Protein AF-A0A3Q9EUZ3-F1 (afdb_monomer_lite)

Structure (mmCIF, N/CA/C/O backbone):
data_AF-A0A3Q9EUZ3-F1
#
_entry.id   AF-A0A3Q9EUZ3-F1
#
loop_
_atom_site.group_PDB
_atom_site.id
_atom_site.type_symbol
_atom_site.label_atom_id
_atom_site.label_alt_id
_atom_site.label_comp_id
_atom_site.label_asym_id
_atom_site.label_entity_id
_atom_site.label_seq_id
_atom_site.pdbx_PDB_ins_code
_atom_site.Cartn_x
_atom_site.Cartn_y
_atom_site.Cartn_z
_atom_site.occupancy
_atom_site.B_iso_or_equiv
_atom_site.auth_seq_id
_atom_site.auth_comp_id
_atom_site.auth_asym_id
_atom_site.auth_atom_id
_atom_site.pdbx_PDB_model_num
ATOM 1 N N . MET A 1 1 ? 35.631 -31.442 -6.540 1.00 59.00 1 MET A N 1
ATOM 2 C CA . MET A 1 1 ? 35.458 -30.393 -7.573 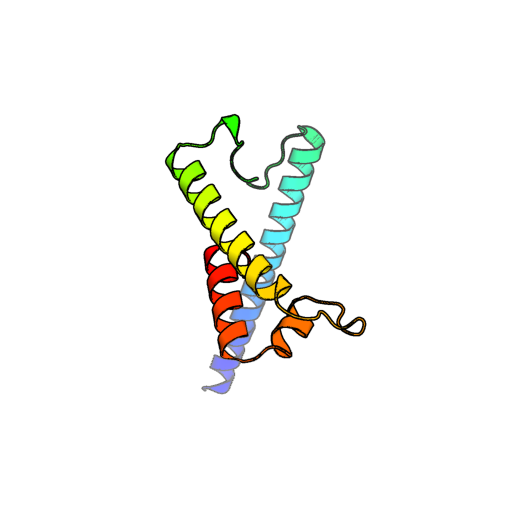1.00 59.00 1 MET A CA 1
ATOM 3 C C . MET A 1 1 ? 34.237 -29.521 -7.298 1.00 59.00 1 MET A C 1
ATOM 5 O O . MET A 1 1 ? 34.337 -28.320 -7.499 1.00 59.00 1 MET A O 1
ATOM 9 N N . ASP A 1 2 ? 33.129 -30.073 -6.794 1.00 72.38 2 ASP A N 1
ATOM 10 C CA . ASP A 1 2 ? 31.916 -29.282 -6.520 1.00 72.38 2 ASP A CA 1
ATOM 11 C C . ASP A 1 2 ? 32.038 -28.332 -5.317 1.00 72.38 2 ASP A C 1
ATOM 13 O O . ASP A 1 2 ? 31.549 -27.209 -5.373 1.00 72.38 2 ASP A O 1
ATOM 17 N N . GLU A 1 3 ? 32.761 -28.731 -4.270 1.00 75.50 3 GLU A N 1
ATOM 18 C CA . GLU A 1 3 ? 32.942 -27.932 -3.046 1.00 75.50 3 GLU A CA 1
ATOM 19 C C . GLU A 1 3 ? 33.760 -26.652 -3.292 1.00 75.50 3 GLU A C 1
ATOM 21 O O . GLU A 1 3 ? 33.344 -25.555 -2.935 1.00 75.50 3 GLU A O 1
ATOM 26 N N . GLN A 1 4 ? 34.853 -26.768 -4.046 1.00 76.38 4 GLN A N 1
ATOM 27 C CA . GLN A 1 4 ? 35.705 -25.638 -4.430 1.00 76.38 4 GLN A CA 1
ATOM 28 C C . GLN A 1 4 ? 34.979 -24.649 -5.361 1.00 76.38 4 GLN A C 1
ATOM 30 O O . GLN A 1 4 ? 35.194 -23.440 -5.310 1.00 76.38 4 GLN A O 1
ATOM 35 N N . ARG A 1 5 ? 34.068 -25.152 -6.206 1.00 76.62 5 ARG A N 1
ATOM 36 C CA . ARG A 1 5 ? 33.219 -24.319 -7.067 1.00 76.62 5 ARG A CA 1
ATOM 37 C C . ARG A 1 5 ? 32.136 -23.599 -6.260 1.00 76.62 5 ARG A C 1
ATOM 39 O O . ARG A 1 5 ? 31.831 -22.447 -6.562 1.00 76.62 5 ARG A O 1
ATOM 46 N N . ALA A 1 6 ? 31.572 -24.256 -5.246 1.00 80.12 6 ALA A N 1
ATOM 47 C CA . ALA A 1 6 ? 30.600 -23.654 -4.338 1.00 80.12 6 ALA A CA 1
ATOM 48 C C . ALA A 1 6 ? 31.223 -22.521 -3.507 1.00 80.12 6 ALA A C 1
ATOM 50 O O . ALA A 1 6 ? 30.608 -21.466 -3.362 1.00 80.12 6 ALA A O 1
ATOM 51 N N . GLU A 1 7 ? 32.461 -22.702 -3.046 1.00 83.88 7 GLU A N 1
ATOM 52 C CA . GLU A 1 7 ? 33.204 -21.696 -2.282 1.00 83.88 7 GLU A CA 1
ATOM 53 C C . GLU A 1 7 ? 33.495 -20.432 -3.109 1.00 83.88 7 GLU A C 1
ATOM 55 O O . GLU A 1 7 ? 33.210 -19.320 -2.665 1.00 83.88 7 GLU A O 1
ATOM 60 N N . ILE A 1 8 ? 33.938 -20.588 -4.362 1.00 84.88 8 ILE A N 1
ATOM 61 C CA . ILE A 1 8 ? 34.158 -19.459 -5.285 1.00 84.88 8 ILE A CA 1
ATOM 62 C C . ILE A 1 8 ? 32.850 -18.697 -5.559 1.00 84.88 8 ILE A C 1
ATOM 64 O O . ILE A 1 8 ? 32.838 -17.466 -5.610 1.00 84.88 8 ILE A O 1
ATOM 68 N N . VAL A 1 9 ? 31.728 -19.406 -5.721 1.00 86.00 9 VAL A N 1
ATOM 69 C CA . VAL A 1 9 ? 30.412 -18.772 -5.921 1.00 86.00 9 VAL A CA 1
ATOM 70 C C . VAL A 1 9 ? 29.957 -18.021 -4.667 1.00 86.00 9 VAL A C 1
ATOM 72 O O . VAL A 1 9 ? 29.381 -16.939 -4.793 1.00 86.00 9 VAL A O 1
ATOM 75 N N . ALA A 1 10 ? 30.210 -18.559 -3.473 1.00 82.69 10 ALA A N 1
ATOM 76 C CA . ALA A 1 10 ? 29.879 -17.900 -2.212 1.00 82.69 10 ALA A CA 1
ATOM 77 C C . ALA A 1 10 ? 30.680 -16.601 -2.030 1.00 82.69 10 ALA A C 1
ATOM 79 O O . ALA A 1 10 ? 30.078 -15.546 -1.831 1.00 82.69 10 ALA A O 1
ATOM 80 N N . GLN A 1 11 ? 32.000 -16.653 -2.227 1.00 84.00 11 GLN A N 1
ATOM 81 C CA . GLN A 1 11 ? 32.879 -15.478 -2.166 1.00 84.00 11 GLN A CA 1
ATOM 82 C C . GLN A 1 11 ? 32.507 -14.428 -3.222 1.00 84.00 11 GLN A C 1
ATOM 84 O O . GLN A 1 11 ? 32.485 -13.232 -2.941 1.00 84.00 11 GLN A O 1
ATOM 89 N N . GLY A 1 12 ? 32.139 -14.861 -4.433 1.00 82.81 12 GLY A N 1
ATOM 90 C CA . GLY A 1 12 ? 31.660 -13.958 -5.480 1.00 82.81 12 GLY A CA 1
ATOM 91 C C . GLY A 1 12 ? 30.357 -13.241 -5.108 1.00 82.81 12 GLY A C 1
ATOM 92 O O . GLY A 1 12 ? 30.204 -12.054 -5.389 1.00 82.81 12 GLY A O 1
ATOM 93 N N . ARG A 1 13 ? 29.419 -13.931 -4.446 1.00 85.00 13 ARG A N 1
ATOM 94 C CA . ARG A 1 13 ? 28.169 -13.319 -3.957 1.00 85.00 13 ARG A CA 1
ATOM 95 C C . ARG A 1 13 ? 28.420 -12.331 -2.824 1.00 85.00 13 ARG A C 1
ATOM 97 O O . ARG A 1 13 ? 27.784 -11.281 -2.806 1.00 85.00 13 ARG A O 1
ATOM 104 N N . GLU A 1 14 ? 29.334 -12.657 -1.919 1.00 84.19 14 GLU A N 1
ATOM 105 C CA . GLU A 1 14 ? 29.733 -11.782 -0.817 1.00 84.19 14 GLU A CA 1
ATOM 106 C C . GLU A 1 14 ? 30.391 -10.498 -1.339 1.00 84.19 14 GLU A C 1
ATOM 108 O O . GLU A 1 14 ? 29.924 -9.404 -1.033 1.00 84.19 14 GLU A O 1
ATOM 113 N N . ALA A 1 15 ? 31.353 -10.615 -2.259 1.00 85.50 15 ALA A N 1
ATOM 114 C CA . ALA A 1 15 ? 31.990 -9.460 -2.890 1.00 85.50 15 ALA A CA 1
ATOM 115 C C . ALA A 1 15 ? 30.984 -8.561 -3.639 1.00 85.50 15 ALA A C 1
ATOM 117 O O . ALA A 1 15 ? 31.061 -7.334 -3.567 1.00 85.50 15 ALA A O 1
ATOM 118 N N . LEU A 1 16 ? 30.005 -9.149 -4.337 1.00 84.12 16 LEU A N 1
ATOM 119 C CA . LEU A 1 16 ? 28.934 -8.387 -4.991 1.00 84.12 16 LEU A CA 1
ATOM 120 C C . LEU A 1 16 ? 28.015 -7.682 -3.982 1.00 84.12 16 LEU A C 1
ATOM 122 O O . LEU A 1 16 ? 27.584 -6.555 -4.236 1.00 84.12 16 LEU A O 1
ATOM 126 N N . ALA A 1 17 ? 27.717 -8.318 -2.847 1.00 81.62 17 ALA A N 1
ATOM 127 C CA . ALA A 1 17 ? 26.937 -7.706 -1.775 1.00 81.62 17 ALA A CA 1
ATOM 128 C C . ALA A 1 17 ? 27.681 -6.521 -1.140 1.00 81.62 17 ALA A C 1
ATOM 130 O O . ALA A 1 17 ? 27.067 -5.487 -0.870 1.00 81.62 17 ALA A O 1
ATOM 131 N N . ASP A 1 18 ? 28.997 -6.635 -0.972 1.00 85.00 18 ASP A N 1
ATOM 132 C CA . ASP A 1 18 ? 29.838 -5.564 -0.438 1.00 85.00 18 ASP A CA 1
ATOM 133 C C . ASP A 1 18 ? 29.926 -4.369 -1.390 1.00 85.00 18 ASP A C 1
ATOM 135 O O . ASP A 1 18 ? 29.756 -3.227 -0.961 1.00 85.00 18 ASP A O 1
ATOM 139 N N . ILE A 1 19 ? 30.096 -4.617 -2.693 1.00 84.25 19 ILE A N 1
ATOM 140 C CA . ILE A 1 19 ? 30.075 -3.561 -3.718 1.00 84.25 19 ILE A CA 1
ATOM 141 C C . ILE A 1 19 ? 28.732 -2.830 -3.713 1.00 84.25 19 ILE A C 1
ATOM 143 O O . ILE A 1 19 ? 28.692 -1.600 -3.802 1.00 84.25 19 ILE A O 1
ATOM 147 N N . ARG A 1 20 ? 27.625 -3.573 -3.599 1.00 81.06 20 ARG A N 1
ATOM 148 C CA . ARG A 1 20 ? 26.287 -2.982 -3.532 1.00 81.06 20 ARG A CA 1
ATOM 149 C C . ARG A 1 20 ? 26.130 -2.103 -2.293 1.00 81.06 20 ARG A C 1
ATOM 151 O O . ARG A 1 20 ? 25.716 -0.959 -2.435 1.00 81.06 20 ARG A O 1
ATOM 158 N N . ARG A 1 21 ? 26.549 -2.585 -1.117 1.00 81.44 21 ARG A N 1
ATOM 159 C CA . ARG A 1 21 ? 26.509 -1.811 0.134 1.00 81.44 21 ARG A CA 1
ATOM 160 C C . ARG A 1 21 ? 27.317 -0.516 0.025 1.00 81.44 21 ARG A C 1
ATOM 162 O O . ARG A 1 21 ? 26.801 0.551 0.337 1.00 81.44 21 ARG A O 1
ATOM 169 N N . ALA A 1 22 ? 28.541 -0.596 -0.493 1.00 84.56 22 ALA A N 1
ATOM 170 C CA . ALA A 1 22 ? 29.391 0.576 -0.696 1.00 84.56 22 ALA A CA 1
ATOM 171 C C . ALA A 1 22 ? 28.784 1.574 -1.701 1.00 84.56 22 ALA A C 1
ATOM 173 O O . ALA A 1 22 ? 28.890 2.787 -1.520 1.00 84.56 22 ALA A O 1
ATOM 174 N N . SER A 1 23 ? 28.119 1.075 -2.746 1.00 79.19 23 SER A N 1
ATOM 175 C CA . SER A 1 23 ? 27.441 1.912 -3.743 1.00 79.19 23 SER A CA 1
ATOM 176 C C . SER A 1 23 ? 26.225 2.631 -3.155 1.00 79.19 23 SER A C 1
ATOM 178 O O . SER A 1 23 ? 26.051 3.826 -3.397 1.00 79.19 23 SER A O 1
ATOM 180 N N . ASP A 1 24 ? 25.423 1.937 -2.345 1.00 75.56 24 ASP A N 1
ATOM 181 C CA . ASP A 1 24 ? 24.259 2.510 -1.660 1.00 75.56 24 ASP A CA 1
ATOM 182 C C . ASP A 1 24 ? 24.691 3.588 -0.648 1.00 75.56 24 ASP A C 1
ATOM 184 O O . ASP A 1 24 ? 24.111 4.677 -0.596 1.00 75.56 24 ASP A O 1
ATOM 188 N N . GLU A 1 25 ? 25.766 3.340 0.107 1.00 81.00 25 GLU A N 1
ATOM 189 C CA . GLU A 1 25 ? 26.356 4.315 1.033 1.00 81.00 25 GLU A CA 1
ATOM 190 C C . GLU A 1 25 ? 26.896 5.557 0.308 1.00 81.00 25 GLU A C 1
ATOM 192 O O . GLU A 1 25 ? 26.668 6.689 0.753 1.00 81.00 25 GLU A O 1
ATOM 197 N N . ALA A 1 26 ? 27.569 5.367 -0.831 1.00 82.56 26 ALA A N 1
ATOM 198 C CA . ALA A 1 26 ? 28.066 6.462 -1.658 1.00 82.56 26 ALA A CA 1
ATOM 199 C C . ALA A 1 26 ? 26.916 7.294 -2.247 1.00 82.56 26 ALA A C 1
ATOM 201 O O . ALA A 1 26 ? 26.954 8.526 -2.188 1.00 82.56 26 ALA A O 1
ATOM 202 N N . ALA A 1 27 ? 25.863 6.644 -2.749 1.00 75.94 27 ALA A N 1
ATOM 203 C CA . ALA A 1 27 ? 24.669 7.319 -3.246 1.00 75.94 27 ALA A CA 1
ATOM 204 C C . ALA A 1 27 ? 23.992 8.141 -2.137 1.00 75.94 27 ALA A C 1
ATOM 206 O O . ALA A 1 27 ? 23.704 9.324 -2.330 1.00 75.94 27 ALA A O 1
ATOM 207 N N . ALA A 1 28 ? 23.827 7.569 -0.942 1.00 76.94 28 ALA A N 1
ATOM 208 C CA . ALA A 1 28 ? 23.268 8.271 0.212 1.00 76.94 28 ALA A CA 1
ATOM 209 C C . ALA A 1 28 ? 24.141 9.454 0.672 1.00 76.94 28 ALA A C 1
ATOM 211 O O . ALA A 1 28 ? 23.629 10.480 1.126 1.00 76.94 28 ALA A O 1
ATOM 212 N N . ALA A 1 29 ? 25.469 9.346 0.568 1.00 83.69 29 ALA A N 1
ATOM 213 C CA . ALA A 1 29 ? 26.376 10.457 0.847 1.00 83.69 29 ALA A CA 1
ATOM 214 C C . ALA A 1 29 ? 26.215 11.599 -0.172 1.00 83.69 29 ALA A C 1
ATOM 216 O O . ALA A 1 29 ? 26.132 12.759 0.232 1.00 83.69 29 ALA A O 1
ATOM 217 N N . ILE A 1 30 ? 26.103 11.282 -1.466 1.00 81.00 30 ILE A N 1
ATOM 218 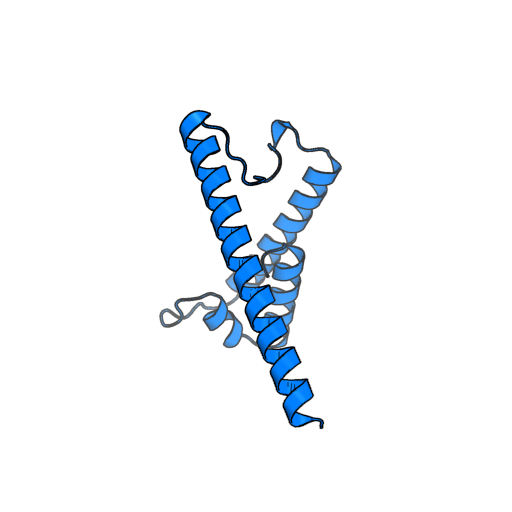C CA . ILE A 1 30 ? 25.871 12.270 -2.532 1.00 81.00 30 ILE A CA 1
ATOM 219 C C . ILE A 1 30 ? 24.536 12.991 -2.321 1.00 81.00 30 ILE A C 1
ATOM 221 O O . ILE A 1 30 ? 24.505 14.222 -2.341 1.00 81.00 30 ILE A O 1
ATOM 225 N N . VAL A 1 31 ? 23.458 12.244 -2.058 1.00 79.25 31 VAL A N 1
ATOM 226 C CA . VAL A 1 31 ? 22.124 12.803 -1.780 1.00 79.25 31 VAL A CA 1
ATOM 227 C C . VAL A 1 31 ? 22.185 13.798 -0.624 1.00 79.25 31 VAL A C 1
ATOM 229 O O . VAL A 1 31 ? 21.778 14.945 -0.795 1.00 79.25 31 VAL A O 1
ATOM 232 N N . ARG A 1 32 ? 22.799 13.416 0.506 1.00 78.75 32 ARG A N 1
ATOM 233 C CA . ARG A 1 32 ? 22.955 14.303 1.671 1.00 78.75 32 ARG A CA 1
ATOM 234 C C . ARG A 1 32 ? 23.722 15.581 1.345 1.00 78.75 32 ARG A C 1
ATOM 236 O O . ARG A 1 32 ? 23.327 16.655 1.791 1.00 78.75 32 ARG A O 1
ATOM 243 N N . VAL A 1 33 ? 24.813 15.488 0.582 1.00 86.50 33 VAL A N 1
ATOM 244 C CA . VAL A 1 33 ? 25.618 16.664 0.212 1.00 86.50 33 VAL A CA 1
ATOM 245 C C . VAL A 1 33 ? 24.822 17.618 -0.675 1.00 86.50 33 VAL A C 1
ATOM 247 O O . VAL A 1 33 ? 24.892 18.832 -0.477 1.00 86.50 33 VAL A O 1
ATOM 250 N N . VAL A 1 34 ? 24.061 17.096 -1.639 1.00 79.50 34 VAL A N 1
ATOM 251 C CA . VAL A 1 34 ? 23.240 17.933 -2.523 1.00 79.50 34 VAL A CA 1
ATOM 252 C C . VAL A 1 34 ? 22.088 18.570 -1.752 1.00 79.50 34 VAL A C 1
ATOM 254 O O . VAL A 1 34 ? 21.902 19.783 -1.863 1.00 79.50 34 VAL A O 1
ATOM 257 N N . GLU A 1 35 ? 21.390 17.810 -0.909 1.00 82.75 35 GLU A N 1
ATOM 258 C CA . GLU A 1 35 ? 20.316 18.315 -0.046 1.00 82.75 35 GLU A CA 1
ATOM 259 C C . GLU A 1 35 ? 20.803 19.437 0.874 1.00 82.75 35 GLU A C 1
ATOM 261 O O . GLU A 1 35 ? 20.208 20.511 0.908 1.00 82.75 35 GLU A O 1
ATOM 266 N N . GLN A 1 36 ? 21.935 19.241 1.556 1.00 78.06 36 GLN A N 1
ATOM 267 C CA . GLN A 1 36 ? 22.504 20.247 2.458 1.00 78.06 36 GLN A CA 1
ATOM 268 C C . GLN A 1 36 ? 22.948 21.523 1.735 1.00 78.06 36 GLN A C 1
ATOM 270 O O . GLN A 1 36 ? 22.848 22.610 2.300 1.00 78.06 36 GLN A O 1
ATOM 275 N N . ARG A 1 37 ? 23.473 21.410 0.508 1.00 84.88 37 ARG A N 1
ATOM 276 C CA . ARG A 1 37 ? 24.013 22.563 -0.232 1.00 84.88 37 ARG A CA 1
ATOM 277 C C . ARG A 1 37 ? 22.969 23.328 -1.032 1.00 84.88 37 ARG A C 1
ATOM 279 O O . ARG A 1 37 ? 23.168 24.513 -1.278 1.00 84.88 37 ARG A O 1
ATOM 286 N N . THR A 1 38 ? 21.911 22.659 -1.480 1.00 80.38 38 THR A N 1
ATOM 287 C CA . THR A 1 38 ? 20.935 23.235 -2.420 1.00 80.38 38 THR A CA 1
ATOM 288 C C . THR A 1 38 ? 19.531 23.362 -1.838 1.00 80.38 38 THR A C 1
ATOM 290 O O . THR A 1 38 ? 18.728 24.115 -2.379 1.00 80.38 38 THR A O 1
ATOM 293 N N . GLY A 1 39 ? 19.218 22.634 -0.760 1.00 73.62 39 GLY A N 1
ATOM 294 C CA . GLY A 1 39 ? 17.858 22.507 -0.232 1.00 73.62 39 GLY A CA 1
ATOM 295 C C . GLY A 1 39 ? 16.927 21.647 -1.098 1.00 73.62 39 GLY A C 1
ATOM 296 O O . GLY A 1 39 ? 15.754 21.504 -0.762 1.00 73.62 39 GLY A O 1
ATOM 297 N N . VAL A 1 40 ? 17.423 21.076 -2.203 1.00 69.06 40 VAL A N 1
ATOM 298 C CA . VAL A 1 40 ? 16.658 20.217 -3.116 1.00 69.06 40 VAL A CA 1
ATOM 299 C C . VAL A 1 40 ? 16.824 18.759 -2.699 1.00 69.06 40 VAL A C 1
ATOM 301 O O . VAL A 1 40 ? 17.949 18.266 -2.631 1.00 69.06 40 VAL A O 1
ATOM 304 N N . SER A 1 41 ? 15.709 18.060 -2.458 1.00 68.06 41 SER A N 1
ATOM 305 C CA . SER A 1 41 ? 15.734 16.611 -2.239 1.00 68.06 41 SER A CA 1
ATOM 306 C C . SER A 1 41 ? 15.966 15.865 -3.548 1.00 68.06 41 SER A C 1
ATOM 308 O O . SER A 1 41 ? 15.270 16.094 -4.536 1.00 68.06 41 SER A O 1
ATOM 310 N N . LEU A 1 42 ? 16.975 14.990 -3.550 1.00 65.44 42 LEU A N 1
ATOM 311 C CA . LEU A 1 42 ? 17.297 14.105 -4.676 1.00 65.44 42 LEU A CA 1
ATOM 312 C C . LEU A 1 42 ? 16.635 12.731 -4.562 1.00 65.44 42 LEU A C 1
ATOM 314 O O . LEU A 1 42 ? 16.666 11.954 -5.517 1.00 65.44 42 LEU A O 1
ATOM 318 N N . VAL A 1 43 ? 16.043 12.416 -3.407 1.00 60.53 43 VAL A N 1
ATOM 319 C CA . VAL A 1 43 ? 15.124 11.285 -3.321 1.00 60.53 43 VAL A CA 1
ATOM 320 C C . VAL A 1 43 ? 13.963 11.631 -4.242 1.00 60.53 43 VAL A C 1
ATOM 322 O O . VAL A 1 43 ? 13.399 12.718 -4.128 1.00 60.53 43 VAL A O 1
ATOM 325 N N . ALA A 1 44 ? 13.632 10.741 -5.178 1.00 55.09 44 ALA A N 1
ATOM 326 C CA . ALA A 1 44 ? 12.444 10.893 -6.003 1.00 55.09 44 ALA A CA 1
ATOM 327 C C . ALA A 1 44 ? 11.220 10.866 -5.079 1.00 55.09 44 ALA A C 1
ATOM 329 O O . ALA A 1 44 ? 10.652 9.813 -4.794 1.00 55.09 44 ALA A O 1
ATOM 330 N N . GLY A 1 45 ? 10.852 12.033 -4.553 1.00 56.62 45 GLY A N 1
ATOM 331 C CA . GLY A 1 45 ? 9.565 12.227 -3.926 1.00 56.62 45 GLY A CA 1
ATOM 332 C C . GLY A 1 45 ? 8.484 11.873 -4.944 1.00 56.62 45 GLY A C 1
ATOM 333 O O . GLY A 1 45 ? 8.728 11.944 -6.157 1.00 56.62 45 GLY A O 1
ATOM 334 N N . PRO A 1 46 ? 7.284 11.481 -4.490 1.00 56.19 46 PRO A N 1
ATOM 335 C CA . PRO A 1 46 ? 6.157 11.416 -5.404 1.00 56.19 46 PRO A CA 1
ATOM 336 C C . PRO A 1 46 ? 6.086 12.748 -6.173 1.00 56.19 46 PRO A C 1
ATOM 338 O O . PRO A 1 46 ? 6.348 13.796 -5.569 1.00 56.19 46 PRO A O 1
ATOM 341 N N . PRO A 1 47 ? 5.807 12.722 -7.492 1.00 56.97 47 PRO A N 1
ATOM 342 C CA . PRO A 1 47 ? 5.732 13.941 -8.283 1.00 56.97 47 PRO A CA 1
ATOM 343 C C . PRO A 1 47 ? 4.837 14.944 -7.561 1.00 56.97 47 PRO A C 1
ATOM 345 O O . PRO A 1 47 ? 3.798 14.568 -7.008 1.00 56.97 47 PRO A O 1
ATOM 348 N N . SER A 1 48 ? 5.279 16.202 -7.532 1.00 70.94 48 SER A N 1
ATOM 349 C CA . SER A 1 48 ? 4.491 17.312 -7.007 1.00 70.94 48 SER A CA 1
ATOM 350 C C . SER A 1 48 ? 3.058 17.184 -7.520 1.00 70.94 48 SER A C 1
ATOM 352 O O . SER A 1 48 ? 2.835 16.980 -8.713 1.00 70.94 48 SER A O 1
ATOM 354 N N . VAL A 1 49 ? 2.077 17.275 -6.618 1.00 69.50 49 VAL A N 1
ATOM 355 C CA . VAL A 1 49 ? 0.654 17.142 -6.981 1.00 69.50 49 VAL A CA 1
ATOM 356 C C . VAL A 1 49 ? 0.269 18.180 -8.037 1.00 69.50 49 VAL A C 1
ATOM 358 O O . VAL A 1 49 ? -0.566 17.907 -8.894 1.00 69.50 49 VAL A O 1
ATOM 361 N N . MET A 1 50 ? 0.928 19.342 -8.016 1.00 80.00 50 MET A N 1
ATOM 362 C CA . MET A 1 50 ? 0.730 20.416 -8.989 1.00 80.00 50 MET A CA 1
ATOM 363 C C . MET A 1 50 ? 1.237 20.062 -10.394 1.00 80.00 50 MET A C 1
ATOM 365 O O . MET A 1 50 ? 0.783 20.661 -11.363 1.00 80.00 50 MET A O 1
ATOM 369 N N . ASP A 1 51 ? 2.123 19.071 -10.505 1.00 79.44 51 ASP A N 1
ATOM 370 C CA . ASP A 1 51 ? 2.732 18.604 -11.755 1.00 79.44 51 ASP A CA 1
ATOM 371 C C . ASP A 1 51 ? 2.213 17.214 -12.174 1.00 79.44 51 ASP A C 1
ATOM 373 O O . ASP A 1 51 ? 2.668 16.634 -13.163 1.00 79.44 51 ASP A O 1
ATOM 377 N N . ALA A 1 52 ? 1.258 16.652 -11.424 1.00 81.94 52 ALA A N 1
ATOM 378 C CA . ALA A 1 52 ? 0.720 15.328 -11.687 1.00 81.94 52 ALA A CA 1
ATOM 379 C C . ALA A 1 52 ? -0.160 15.321 -12.944 1.00 81.94 52 ALA A C 1
ATOM 381 O O . ALA A 1 52 ? -1.104 16.097 -13.103 1.00 81.94 52 ALA A O 1
ATOM 382 N N . THR A 1 53 ? 0.102 14.369 -13.834 1.00 87.50 53 THR A N 1
ATOM 383 C CA . THR A 1 53 ? -0.780 14.094 -14.969 1.00 87.50 53 THR A CA 1
ATOM 384 C C . THR A 1 53 ? -2.112 13.516 -14.488 1.00 87.50 53 THR A C 1
ATOM 386 O O . THR A 1 53 ? -2.197 12.857 -13.451 1.00 87.50 53 THR A O 1
ATOM 389 N N . ARG A 1 54 ? -3.166 13.662 -15.300 1.00 86.75 54 ARG A N 1
ATOM 390 C CA . ARG A 1 54 ? -4.472 13.041 -15.022 1.00 86.75 54 ARG A CA 1
ATOM 391 C C . ARG A 1 54 ? -4.366 11.533 -14.771 1.00 86.75 54 ARG A C 1
ATOM 393 O O . ARG A 1 54 ? -5.054 11.022 -13.898 1.00 86.75 54 ARG A O 1
ATOM 400 N N . ALA A 1 55 ? -3.512 10.830 -15.516 1.00 87.56 55 ALA A N 1
ATOM 401 C CA . ALA A 1 55 ? -3.300 9.395 -15.332 1.00 87.56 55 ALA A CA 1
ATOM 402 C C . ALA A 1 55 ? -2.705 9.078 -13.950 1.00 87.56 55 ALA A C 1
ATOM 404 O O . ALA A 1 55 ? -3.180 8.172 -13.275 1.00 87.56 55 ALA A O 1
ATOM 405 N N . GLN A 1 56 ? -1.726 9.868 -13.498 1.00 84.94 56 GLN A N 1
ATOM 406 C CA . GLN A 1 56 ? -1.138 9.720 -12.163 1.00 84.94 56 GLN A CA 1
ATOM 407 C C . GLN A 1 56 ? -2.147 10.023 -11.049 1.00 84.94 56 GLN A C 1
ATOM 409 O O . GLN A 1 56 ? -2.146 9.331 -10.035 1.00 84.94 56 GLN A O 1
ATOM 414 N N . LEU A 1 57 ? -3.027 11.011 -11.239 1.00 88.56 57 LEU A N 1
ATOM 415 C CA . LEU A 1 57 ? -4.091 11.318 -10.278 1.00 88.56 57 LEU A CA 1
ATOM 416 C C . LEU A 1 57 ? -5.128 10.191 -10.183 1.00 88.56 57 LEU A C 1
ATOM 418 O O . LEU A 1 57 ? -5.522 9.831 -9.080 1.00 88.56 57 LEU A O 1
ATOM 422 N N . VAL A 1 58 ? -5.532 9.601 -11.313 1.00 91.31 58 VAL A N 1
ATOM 423 C CA . VAL A 1 58 ? -6.446 8.442 -11.333 1.00 91.31 58 VAL A CA 1
ATOM 424 C C . VAL A 1 58 ? -5.817 7.231 -10.645 1.00 91.31 58 VAL A C 1
ATOM 426 O O . VAL A 1 58 ? -6.483 6.543 -9.878 1.00 91.31 58 VAL A O 1
ATOM 429 N N . GLU A 1 59 ? -4.529 6.985 -10.872 1.00 88.69 59 GLU A N 1
ATOM 430 C CA . GLU A 1 59 ? -3.826 5.889 -10.203 1.00 88.69 59 GLU A CA 1
ATOM 431 C C . GLU A 1 59 ? -3.681 6.140 -8.694 1.00 88.69 59 GLU A C 1
ATOM 433 O O . GLU A 1 59 ? -3.837 5.229 -7.883 1.00 88.69 59 GLU A O 1
ATOM 438 N N . ALA A 1 60 ? -3.423 7.386 -8.287 1.00 87.69 60 ALA A N 1
ATOM 439 C CA . ALA A 1 60 ? -3.387 7.762 -6.878 1.00 87.69 60 ALA A CA 1
ATOM 440 C C . ALA A 1 60 ? -4.756 7.590 -6.197 1.00 87.69 60 ALA A C 1
ATOM 442 O O . ALA A 1 60 ? -4.809 7.042 -5.097 1.00 87.69 60 ALA A O 1
ATOM 443 N N . ASP A 1 61 ? -5.842 7.998 -6.858 1.00 92.62 61 ASP A N 1
ATOM 444 C CA . ASP A 1 61 ? -7.218 7.785 -6.395 1.00 92.62 61 ASP A CA 1
ATOM 445 C C . ASP A 1 61 ? -7.521 6.291 -6.223 1.00 92.62 61 ASP A C 1
ATOM 447 O O . ASP A 1 61 ? -7.967 5.864 -5.160 1.00 92.62 61 ASP A O 1
ATOM 451 N N . ARG A 1 62 ? -7.163 5.462 -7.209 1.00 93.56 62 ARG A N 1
ATOM 452 C CA . ARG A 1 62 ? -7.349 4.009 -7.129 1.00 93.56 62 ARG A CA 1
ATOM 453 C C . ARG A 1 62 ? -6.602 3.386 -5.947 1.00 93.56 62 ARG A C 1
ATOM 455 O O . ARG A 1 62 ? -7.185 2.609 -5.192 1.00 93.56 62 ARG A O 1
ATOM 462 N N . ARG A 1 63 ? -5.329 3.742 -5.744 1.00 92.44 63 ARG A N 1
ATOM 463 C CA . ARG A 1 63 ? -4.555 3.260 -4.585 1.00 92.44 63 ARG A CA 1
ATOM 464 C C . ARG A 1 63 ? -5.178 3.710 -3.264 1.00 92.44 63 ARG A C 1
ATOM 466 O O . ARG A 1 63 ? -5.250 2.917 -2.327 1.00 92.44 63 ARG A O 1
ATOM 473 N N . ALA A 1 64 ? -5.662 4.951 -3.195 1.00 93.06 64 ALA A N 1
ATOM 474 C CA . ALA A 1 64 ? -6.340 5.473 -2.013 1.00 93.06 64 ALA A CA 1
ATOM 475 C C . ALA A 1 64 ? -7.639 4.707 -1.712 1.00 93.06 64 ALA A C 1
ATOM 477 O O . ALA A 1 64 ? -7.875 4.353 -0.559 1.00 93.06 64 ALA A O 1
ATOM 478 N N . GLN A 1 65 ? -8.440 4.383 -2.730 1.00 96.19 65 GLN A N 1
ATOM 479 C CA . GLN A 1 65 ? -9.660 3.583 -2.573 1.00 96.19 65 GLN A CA 1
ATOM 480 C C . GLN A 1 65 ? -9.366 2.200 -1.986 1.00 96.19 65 GLN A C 1
ATOM 482 O O . GLN A 1 65 ? -10.059 1.765 -1.068 1.00 96.19 65 GLN A O 1
ATOM 487 N N . HIS A 1 66 ? -8.309 1.531 -2.452 1.00 95.69 66 HIS A N 1
ATOM 488 C CA . HIS A 1 66 ? -7.899 0.242 -1.896 1.00 95.69 66 HIS A CA 1
ATOM 489 C C . HIS A 1 66 ? -7.404 0.359 -0.449 1.00 95.69 66 HIS A C 1
ATOM 491 O O . HIS A 1 66 ? -7.790 -0.448 0.395 1.00 95.69 66 HIS A O 1
ATOM 497 N N . ALA A 1 67 ? -6.632 1.398 -0.121 1.00 91.44 67 ALA A N 1
ATOM 498 C CA . ALA A 1 67 ? -6.219 1.647 1.259 1.00 91.44 67 ALA A CA 1
ATOM 499 C C . ALA A 1 67 ? -7.428 1.872 2.187 1.00 91.44 67 ALA A C 1
ATOM 501 O O . ALA A 1 67 ? -7.482 1.309 3.280 1.00 91.44 67 ALA A O 1
ATOM 502 N N . VAL A 1 68 ? -8.421 2.650 1.742 1.00 94.81 68 VAL A N 1
ATOM 503 C CA . VAL A 1 68 ? -9.666 2.876 2.491 1.00 94.81 68 VAL A CA 1
ATOM 504 C C . VAL A 1 68 ? -10.441 1.573 2.664 1.00 94.81 68 VAL A C 1
ATOM 506 O O . VAL A 1 68 ? -10.824 1.261 3.787 1.00 94.81 68 VAL A O 1
ATOM 509 N N . ALA A 1 69 ? -10.605 0.778 1.605 1.00 94.12 69 ALA A N 1
ATOM 510 C CA . ALA A 1 69 ? -11.304 -0.505 1.673 1.00 94.12 69 ALA A CA 1
ATOM 511 C C . ALA A 1 69 ? -10.652 -1.469 2.682 1.00 94.12 69 ALA A C 1
ATOM 513 O O . ALA A 1 69 ? -11.348 -2.071 3.500 1.00 94.12 69 ALA A O 1
ATOM 514 N N . ALA A 1 70 ? -9.315 -1.555 2.702 1.00 92.62 70 ALA A N 1
ATOM 515 C CA . ALA A 1 70 ? -8.593 -2.326 3.717 1.00 92.62 70 ALA A CA 1
ATOM 516 C C . ALA A 1 70 ? -8.912 -1.838 5.142 1.00 92.62 70 ALA A C 1
ATOM 518 O O . ALA A 1 70 ? -9.175 -2.646 6.034 1.00 92.62 70 ALA A O 1
ATOM 519 N N . MET A 1 71 ? -8.919 -0.519 5.364 1.00 91.88 71 MET A N 1
ATOM 520 C CA . MET A 1 71 ? -9.221 0.059 6.678 1.00 91.88 71 MET A CA 1
ATOM 521 C C . MET A 1 71 ? -10.682 -0.132 7.091 1.00 91.88 71 MET A C 1
ATOM 523 O O . MET A 1 71 ? -10.959 -0.332 8.273 1.00 91.88 71 MET A O 1
ATOM 527 N N . GLU A 1 72 ? -11.624 -0.099 6.150 1.00 93.31 72 GLU A N 1
ATOM 528 C CA . GLU A 1 72 ? -13.035 -0.372 6.431 1.00 93.31 72 GLU A CA 1
ATOM 529 C C . GLU A 1 72 ? -13.261 -1.820 6.862 1.00 93.31 72 GLU A C 1
ATOM 531 O O . GLU A 1 72 ? -13.990 -2.043 7.833 1.00 93.31 72 GLU A O 1
ATOM 536 N N . LEU A 1 73 ? -12.587 -2.778 6.211 1.00 91.44 73 LEU A N 1
ATOM 537 C CA . LEU A 1 73 ? -12.579 -4.175 6.643 1.00 91.44 73 LEU A CA 1
ATOM 538 C C . LEU A 1 73 ? -12.045 -4.287 8.070 1.00 91.44 73 LEU A C 1
ATOM 540 O O . LEU A 1 73 ? -12.730 -4.845 8.920 1.00 91.44 73 LEU A O 1
ATOM 544 N N . ILE A 1 74 ? -10.880 -3.695 8.357 1.00 90.19 74 ILE A N 1
ATOM 545 C CA . ILE A 1 74 ? -10.253 -3.696 9.691 1.00 90.19 74 ILE A CA 1
ATOM 546 C C . ILE A 1 74 ? -11.174 -3.088 10.755 1.00 90.19 74 ILE A C 1
ATOM 548 O O . ILE A 1 74 ? -11.316 -3.655 11.836 1.00 90.19 74 ILE A O 1
ATOM 552 N N . ARG A 1 75 ? -11.842 -1.967 10.452 1.00 88.81 75 ARG A N 1
ATOM 553 C CA . ARG A 1 75 ? -12.750 -1.272 11.381 1.00 88.81 75 ARG A CA 1
ATOM 554 C C . ARG A 1 75 ? -13.939 -2.135 11.811 1.00 88.81 75 ARG A C 1
ATOM 556 O O . ARG A 1 75 ? -14.506 -1.891 12.873 1.00 88.81 75 ARG A O 1
ATOM 563 N N . GLY A 1 76 ? -14.326 -3.125 11.006 1.00 88.25 76 GLY A N 1
ATOM 564 C CA . GLY A 1 76 ? -15.378 -4.083 11.350 1.00 88.25 76 GLY A CA 1
ATOM 565 C C . GLY A 1 76 ? -15.019 -5.027 12.502 1.00 88.25 76 GLY A C 1
ATOM 566 O O . 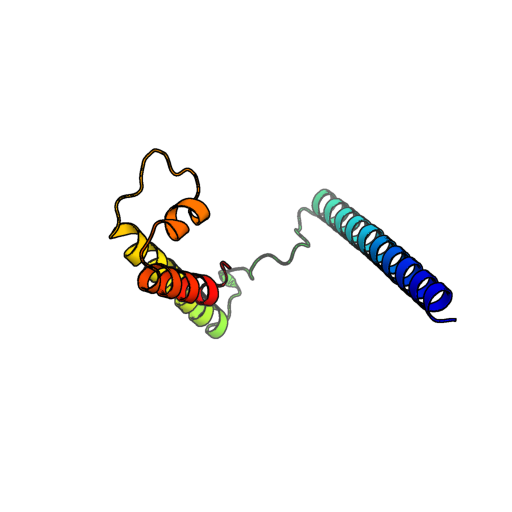GLY A 1 76 ? -15.898 -5.722 13.008 1.00 88.25 76 GLY A O 1
ATOM 567 N N . TRP A 1 77 ? -13.756 -5.047 12.932 1.00 89.50 77 TRP A N 1
ATOM 568 C CA . TRP A 1 77 ? -13.235 -5.984 13.920 1.00 89.50 77 TRP A CA 1
ATOM 569 C C . TRP A 1 77 ? -12.764 -5.274 15.187 1.00 89.50 77 TRP A C 1
ATOM 571 O O . TRP A 1 77 ? -12.287 -4.139 15.172 1.00 89.50 77 TRP A O 1
ATOM 581 N N . PHE A 1 78 ? -12.887 -5.970 16.314 1.00 88.19 78 PHE A N 1
ATOM 582 C CA . PHE A 1 78 ? -12.374 -5.488 17.589 1.00 88.19 78 PHE A CA 1
ATOM 583 C C . PHE A 1 78 ? -10.848 -5.595 17.608 1.00 88.19 78 PHE A C 1
ATOM 585 O O . PHE A 1 78 ? -10.324 -6.703 17.564 1.00 88.19 78 PHE A O 1
ATOM 592 N N . TRP A 1 79 ? -10.154 -4.459 17.710 1.00 87.38 79 TRP A N 1
ATOM 593 C CA . TRP A 1 79 ? -8.702 -4.409 17.884 1.00 87.38 79 TRP A CA 1
ATOM 594 C C . TRP A 1 79 ? -8.334 -4.625 19.359 1.00 87.38 79 TRP A C 1
ATOM 596 O O . TRP A 1 79 ? -8.605 -3.740 20.181 1.00 87.38 79 TRP A O 1
ATOM 606 N N . PRO A 1 80 ? -7.723 -5.764 19.738 1.00 85.31 80 PRO A N 1
ATOM 607 C CA . PRO A 1 80 ? -7.425 -6.034 21.135 1.00 85.31 80 PRO A CA 1
ATOM 608 C C . PRO A 1 80 ? -6.361 -5.068 21.673 1.00 85.31 80 PRO A C 1
ATOM 610 O O . PRO A 1 80 ? -5.366 -4.820 20.994 1.00 85.31 80 PRO A O 1
ATOM 613 N N . PRO A 1 81 ? -6.484 -4.577 22.920 1.00 86.75 81 PRO A N 1
ATOM 614 C CA . PRO A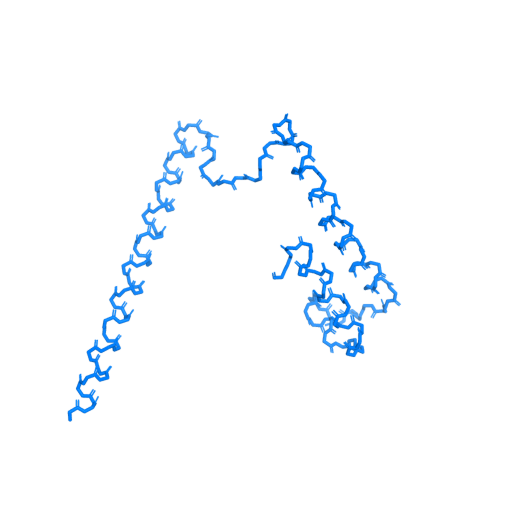 1 81 ? -5.476 -3.701 23.524 1.00 86.75 81 PRO A CA 1
ATOM 615 C C . PRO A 1 81 ? -4.081 -4.336 23.643 1.00 86.75 81 PRO A C 1
ATOM 617 O O . PRO A 1 81 ? -3.094 -3.624 23.794 1.00 86.75 81 PRO A O 1
ATOM 620 N N . SER A 1 82 ? -4.000 -5.671 23.611 1.00 88.94 82 SER A N 1
ATOM 621 C CA . SER A 1 82 ? -2.750 -6.438 23.644 1.00 88.94 82 SER A CA 1
ATOM 622 C C . SER A 1 82 ? -2.004 -6.463 22.308 1.00 88.94 82 SER A C 1
ATOM 624 O O . SER A 1 82 ? -0.843 -6.862 22.277 1.00 88.94 82 SER A O 1
ATOM 626 N N . VAL A 1 83 ? -2.654 -6.065 21.214 1.00 88.19 83 VAL A N 1
ATOM 627 C CA . VAL A 1 83 ? -2.092 -6.096 19.865 1.00 88.19 83 VAL A CA 1
ATOM 628 C C . VAL A 1 83 ? -1.525 -4.725 19.517 1.00 88.19 83 VAL A C 1
ATOM 630 O O . VAL A 1 83 ? -2.251 -3.731 19.469 1.00 88.19 83 VAL A O 1
ATOM 633 N N . THR A 1 84 ? -0.218 -4.669 19.256 1.00 87.62 84 THR A N 1
ATOM 634 C CA . THR A 1 84 ? 0.499 -3.394 19.082 1.00 87.62 84 THR A CA 1
ATOM 635 C C . THR A 1 84 ? 0.655 -3.028 17.610 1.00 87.62 84 THR A C 1
ATOM 637 O O . THR A 1 84 ? 0.737 -1.849 17.265 1.00 87.62 84 THR A O 1
ATOM 640 N N . THR A 1 85 ? 0.683 -4.026 16.723 1.00 89.00 85 THR A N 1
ATOM 641 C CA . THR A 1 85 ? 0.904 -3.811 15.289 1.00 89.00 85 THR A CA 1
ATOM 642 C C . THR A 1 85 ? -0.244 -4.333 14.433 1.00 89.00 85 THR A C 1
ATOM 644 O O . THR A 1 85 ? -0.917 -5.304 14.774 1.00 89.00 85 THR A O 1
ATOM 647 N N . LEU A 1 86 ? -0.418 -3.732 13.253 1.00 84.69 86 LEU A N 1
ATOM 648 C CA . LEU A 1 86 ? -1.364 -4.226 12.251 1.00 84.69 86 LEU A CA 1
ATOM 649 C C . LEU A 1 86 ? -1.046 -5.658 11.803 1.00 84.69 86 LEU A C 1
ATOM 651 O O . LEU A 1 86 ? -1.958 -6.444 11.579 1.00 84.69 86 LEU A O 1
ATOM 655 N N . GLY A 1 87 ? 0.235 -6.020 11.708 1.00 88.31 87 GLY A N 1
ATOM 656 C CA . GLY A 1 87 ? 0.641 -7.373 11.322 1.00 88.31 87 GLY A CA 1
ATOM 657 C C . GLY A 1 87 ? 0.266 -8.435 12.360 1.00 88.31 87 GLY A C 1
ATOM 658 O O . GLY A 1 87 ? -0.115 -9.542 11.987 1.00 88.31 87 GLY A O 1
ATOM 659 N N . GLU A 1 88 ? 0.346 -8.110 13.651 1.00 89.75 88 GLU A N 1
ATOM 660 C CA . GLU A 1 88 ? -0.163 -8.965 14.731 1.00 89.75 88 GLU A CA 1
ATOM 661 C C . GLU A 1 88 ? -1.686 -9.075 14.662 1.00 89.75 88 GLU A C 1
ATOM 663 O O . GLU A 1 88 ? -2.208 -10.186 14.647 1.00 89.75 88 GLU A O 1
ATOM 668 N N . PHE A 1 89 ? -2.376 -7.939 14.516 1.00 90.50 89 PHE A N 1
ATOM 669 C CA . PHE A 1 89 ? -3.834 -7.889 14.436 1.00 90.50 89 PHE A CA 1
ATOM 670 C C . PHE A 1 89 ? -4.382 -8.731 13.290 1.00 90.50 89 PHE A C 1
ATOM 672 O O . PHE A 1 89 ? -5.241 -9.585 13.496 1.00 90.50 89 PHE A O 1
ATOM 679 N N . ILE A 1 90 ? -3.846 -8.531 12.082 1.00 90.00 90 ILE A N 1
ATOM 680 C CA . ILE A 1 90 ? -4.291 -9.249 10.891 1.00 90.00 90 ILE A CA 1
ATOM 681 C C . ILE A 1 90 ? -4.169 -10.754 11.118 1.00 90.00 90 ILE A C 1
ATOM 683 O O . ILE A 1 90 ? -5.090 -11.468 10.759 1.00 90.00 90 ILE A O 1
ATOM 687 N N . ARG A 1 91 ? -3.109 -11.266 11.760 1.00 89.69 91 ARG A N 1
ATOM 688 C CA . ARG A 1 91 ? -2.944 -12.717 11.989 1.00 89.69 91 ARG A CA 1
ATOM 689 C C . ARG A 1 91 ? -4.063 -13.340 12.825 1.00 89.69 91 ARG A C 1
ATOM 691 O O . ARG A 1 91 ? -4.337 -14.523 12.631 1.00 89.69 91 ARG A O 1
ATOM 698 N N . GLU A 1 92 ? -4.708 -12.574 13.697 1.00 90.25 92 GLU A N 1
ATOM 699 C CA . GLU A 1 92 ? -5.811 -13.044 14.544 1.00 90.25 92 GLU A CA 1
ATOM 700 C C . GLU 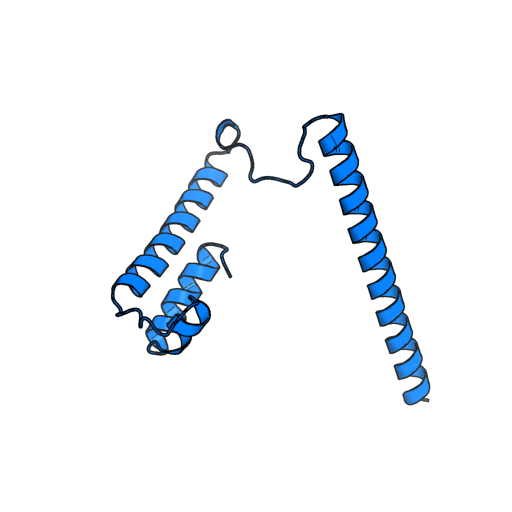A 1 92 ? -7.161 -13.085 13.810 1.00 90.25 92 GLU A C 1
ATOM 702 O O . GLU A 1 92 ? -8.101 -13.726 14.281 1.00 90.25 92 GLU A O 1
ATOM 707 N N . LEU A 1 93 ? -7.263 -12.449 12.638 1.00 91.50 93 LEU A N 1
ATOM 708 C CA . LEU A 1 93 ? -8.485 -12.432 11.838 1.00 91.50 93 LEU A CA 1
ATOM 709 C C . LEU A 1 93 ? -8.716 -13.762 11.094 1.00 91.50 93 LEU A C 1
ATOM 711 O O . LEU A 1 93 ? -7.756 -14.486 10.789 1.00 91.50 93 LEU A O 1
ATOM 715 N N . PRO A 1 94 ? -9.979 -14.069 10.735 1.00 94.56 94 PRO A N 1
ATOM 716 C CA . PRO A 1 94 ? -10.305 -15.162 9.823 1.00 94.56 94 PRO A CA 1
ATOM 717 C C . PRO A 1 94 ? -9.520 -15.079 8.510 1.00 94.56 94 PRO A C 1
ATOM 719 O O . PRO A 1 94 ? -9.244 -13.992 8.004 1.00 94.56 94 PRO A O 1
ATOM 722 N N . GLN A 1 95 ? -9.144 -16.233 7.955 1.00 94.25 95 GLN A N 1
ATOM 723 C CA . GLN A 1 95 ? -8.249 -16.302 6.797 1.00 94.25 95 GLN A CA 1
ATOM 724 C C . GLN A 1 95 ? -8.771 -15.524 5.582 1.00 94.25 95 GLN A C 1
ATOM 726 O O . GLN A 1 95 ? -8.011 -14.780 4.971 1.00 94.25 95 GLN A O 1
ATOM 731 N N . ASP A 1 96 ? -10.055 -15.658 5.279 1.00 95.38 96 ASP A N 1
ATOM 732 C CA . ASP A 1 96 ? -10.748 -14.966 4.193 1.00 95.38 96 ASP A CA 1
ATOM 733 C C . ASP A 1 96 ? -10.695 -13.439 4.344 1.00 95.38 96 ASP A C 1
ATOM 735 O O . ASP A 1 96 ? -10.540 -12.715 3.362 1.00 95.38 96 ASP A O 1
ATOM 739 N N . VAL A 1 97 ? -10.778 -12.940 5.576 1.00 93.88 97 VAL A N 1
ATOM 740 C CA . VAL A 1 97 ? -10.670 -11.508 5.883 1.00 93.88 97 VAL A CA 1
ATOM 741 C C . VAL A 1 97 ? -9.228 -11.034 5.728 1.00 93.88 97 VAL A C 1
ATOM 743 O O . VAL A 1 97 ? -8.986 -9.966 5.167 1.00 93.88 97 VAL A O 1
ATOM 746 N N . ARG A 1 98 ? -8.254 -11.830 6.187 1.00 94.12 98 ARG A N 1
ATOM 747 C CA . ARG A 1 98 ? -6.825 -11.520 6.015 1.00 94.12 98 ARG A CA 1
ATOM 748 C C . ARG A 1 98 ? -6.446 -11.402 4.549 1.00 94.12 98 ARG A C 1
ATOM 750 O O . ARG A 1 98 ? -5.733 -10.470 4.198 1.00 94.12 98 ARG A O 1
ATOM 757 N N . GLU A 1 99 ? -6.908 -12.337 3.724 1.00 95.12 99 GLU A N 1
ATOM 758 C CA . GLU A 1 99 ? -6.646 -12.353 2.284 1.00 95.12 99 GLU A CA 1
ATOM 759 C C . GLU A 1 99 ? -7.240 -11.112 1.609 1.00 95.12 99 GLU A C 1
ATOM 761 O O . GLU A 1 99 ? -6.524 -10.406 0.906 1.00 95.12 99 GLU A O 1
ATOM 766 N N . GLN A 1 100 ? -8.486 -10.749 1.931 1.00 95.00 100 GLN A N 1
ATOM 767 C CA . GLN A 1 100 ? -9.109 -9.523 1.414 1.00 95.00 100 GLN A CA 1
ATOM 768 C C . GLN A 1 100 ? -8.359 -8.247 1.826 1.00 95.00 100 GLN A C 1
ATOM 770 O O . GLN A 1 100 ? -8.155 -7.347 1.009 1.00 95.00 100 GLN A O 1
ATOM 775 N N . ILE A 1 101 ? -7.923 -8.159 3.087 1.00 93.56 101 ILE A N 1
ATOM 776 C CA . ILE A 1 101 ? -7.116 -7.028 3.562 1.00 93.56 101 ILE A CA 1
ATOM 777 C C . ILE A 1 101 ? -5.775 -6.994 2.821 1.00 93.56 101 ILE A C 1
ATOM 779 O O . ILE A 1 101 ? -5.367 -5.930 2.359 1.00 93.56 101 ILE A O 1
ATOM 783 N N . ALA A 1 102 ? -5.099 -8.136 2.681 1.00 93.19 102 ALA A N 1
ATOM 784 C CA . ALA A 1 102 ? -3.818 -8.229 1.989 1.00 93.19 102 ALA A CA 1
ATOM 785 C C . ALA A 1 102 ? -3.933 -7.803 0.519 1.00 93.19 102 ALA A C 1
ATOM 787 O O . ALA A 1 102 ? -3.132 -6.986 0.065 1.00 93.19 102 ALA A O 1
ATOM 788 N N . ASP A 1 103 ? -4.962 -8.265 -0.192 1.00 94.75 103 ASP A N 1
ATOM 789 C CA . ASP A 1 103 ? -5.218 -7.895 -1.585 1.00 94.75 103 ASP A CA 1
ATOM 790 C C . ASP A 1 103 ? -5.378 -6.379 -1.745 1.00 94.75 103 ASP A C 1
ATOM 792 O O . ASP A 1 103 ? -4.764 -5.766 -2.624 1.00 94.75 103 ASP A O 1
ATOM 796 N N . HIS A 1 104 ? -6.150 -5.743 -0.862 1.00 93.94 104 HIS A N 1
ATOM 797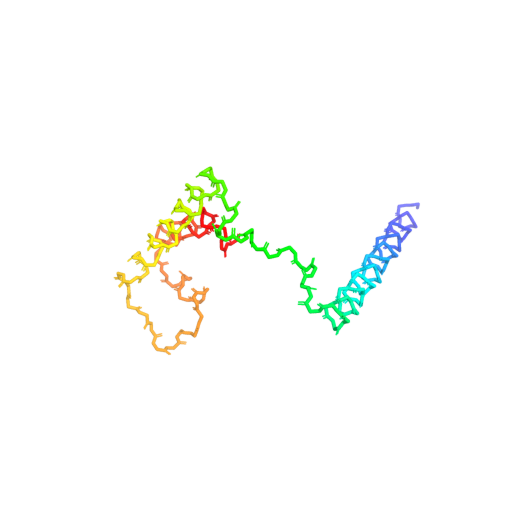 C CA . HIS A 1 104 ? -6.311 -4.293 -0.871 1.00 93.94 104 HIS A CA 1
ATOM 798 C C . HIS A 1 104 ? -5.023 -3.543 -0.508 1.00 93.94 104 HIS A C 1
ATOM 800 O O . HIS A 1 104 ? -4.713 -2.531 -1.137 1.00 93.94 104 HIS A O 1
ATOM 806 N N . LEU A 1 105 ? -4.231 -4.031 0.448 1.00 91.44 105 LEU A N 1
ATOM 807 C CA . LEU A 1 105 ? -2.948 -3.410 0.797 1.00 91.44 105 LEU A CA 1
ATOM 808 C C . LEU A 1 105 ? -1.925 -3.512 -0.346 1.00 91.44 105 LEU A C 1
ATOM 810 O O . LEU A 1 105 ? -1.231 -2.532 -0.626 1.00 91.44 105 LEU A O 1
ATOM 814 N N . VAL A 1 106 ? -1.874 -4.645 -1.054 1.00 92.62 106 VAL A N 1
ATOM 815 C CA . VAL A 1 106 ? -1.041 -4.821 -2.257 1.00 92.62 106 VAL A CA 1
ATOM 816 C C . VAL A 1 106 ? -1.488 -3.864 -3.362 1.00 92.62 106 VAL A C 1
ATOM 818 O O . VAL A 1 106 ? -0.665 -3.149 -3.930 1.00 92.62 106 VAL A O 1
ATOM 821 N N . GLN A 1 107 ? -2.793 -3.778 -3.635 1.00 90.94 107 GLN A N 1
ATOM 822 C CA . GLN A 1 107 ? -3.337 -2.866 -4.650 1.00 90.94 107 GLN A CA 1
ATOM 823 C C . GLN A 1 107 ? -3.153 -1.382 -4.287 1.00 90.94 107 GLN A C 1
ATOM 825 O O . GLN A 1 107 ? -3.078 -0.536 -5.176 1.00 90.94 107 GLN A O 1
ATOM 830 N N . ALA A 1 108 ? -3.035 -1.055 -2.999 1.00 89.12 108 ALA A N 1
ATOM 831 C CA . ALA A 1 108 ? -2.683 0.283 -2.528 1.00 89.12 108 ALA A CA 1
ATOM 832 C C . ALA A 1 108 ? -1.175 0.599 -2.639 1.00 89.12 108 ALA A C 1
ATOM 834 O O . ALA A 1 108 ? -0.781 1.765 -2.523 1.00 89.12 108 ALA A O 1
ATOM 835 N N . GLY A 1 109 ? -0.328 -0.410 -2.875 1.00 88.56 109 GLY A N 1
ATOM 836 C CA . GLY A 1 109 ? 1.132 -0.289 -2.867 1.00 88.56 109 GLY A CA 1
ATOM 837 C C . GLY A 1 109 ? 1.721 -0.138 -1.460 1.00 88.56 109 GLY A C 1
ATOM 838 O O . GLY A 1 109 ? 2.702 0.583 -1.288 1.00 88.56 109 GLY A O 1
ATOM 839 N N . LEU A 1 110 ? 1.088 -0.752 -0.453 1.00 80.69 110 LEU A N 1
ATOM 840 C CA . LEU A 1 110 ? 1.478 -0.693 0.965 1.00 80.69 110 LEU A CA 1
ATOM 841 C C . LEU A 1 110 ? 2.081 -2.008 1.490 1.00 80.69 110 LEU A C 1
ATOM 843 O O . LEU A 1 110 ? 2.423 -2.085 2.671 1.00 80.69 110 LEU A O 1
ATOM 847 N N . SER A 1 111 ? 2.193 -3.026 0.633 1.00 75.69 111 SER A N 1
ATOM 848 C CA . SER A 1 111 ? 2.775 -4.339 0.929 1.00 75.69 111 SER A CA 1
ATOM 849 C C . SER A 1 111 ? 3.808 -4.742 -0.112 1.00 75.69 111 SER A C 1
ATOM 851 O O . SER A 1 111 ? 3.723 -4.250 -1.258 1.00 75.69 111 SER A O 1
#

Radius of gyration: 22.1 Å; chains: 1; bounding box: 51×54×39 Å

Foldseek 3Di:
DVVVVVVVVVVVVVVVVVVVVVVVVVVVVVQVVCCVVPVDGPPPDPPDPVPDDPVRVVLQVQLVVLVVVLVVLVVVDDDDPPDDDPVSRLVPDDPVSSVSSVVSCVSSVND

Secondary structure (DSSP, 8-state):
-HHHHHHHHHHHHHHHHHHHHHHHHHHHHHHHHHHHHHS---S-PSP-GGG--HHHHHHHHHHHHHHHHHHHHHHTS---TT--SHHHHHHHS-HHHHHHHHHHHHHHT--

Organism: NCBI:txid2496836

Sequence (111 aa):
MDEQRAEIVAQGREALADIRRASDEAAAAIVRVVEQRTGVSLVAGPPSVMDATRAQLVEADRRAQHAVAAMELIRGWFWPPSVTTLGEFIRELPQDVREQIADHLVQAGLS

pLDDT: mean 84.2, std 9.3, range [55.09, 96.19]